Protein AF-Q400S0-F1 (afdb_monomer)

Solvent-accessible surface area (backbone atoms only — not comparable to full-atom values): 3343 Å² total; per-residue (Å²): 109,69,63,62,54,51,50,55,49,47,18,64,74,70,73,43,63,41,66,80,39,77,48,76,41,77,47,84,62,103,64,30,37,42,34,38,28,52,39,76,40,79,78,47,55,50,44,62,99,46,82,84,42,44,63,133

Nearest PDB structures (foldseek):
  1tuu-assembly1_B  TM=9.731E-01  e=5.045E-06  Methanosarcina thermophila
  7fja-assembly1_B  TM=9.711E-01  e=6.626E-06  Klebsiella pneumoniae
  7fj9-assembly1_B  TM=9.718E-01  e=1.402E-05  Klebsiella pneumoniae
  4dq8-assembly1_B  TM=9.895E-01  e=3.638E-05  Mycobacterium marinum M
  3sk3-assembly1_A  TM=8.453E-01  e=1.971E-05  Salmonella enterica subsp. enterica serovar Typhimurium

Secondary structure (DSSP, 8-state):
-HHHHHHHHHHHHHTS-GGG-EEEEEE-SSS-EEEEEETTEEEEES--SSTTSS--

Sequence (56 aa):
ISHKYVSEKAAKHLGVPLRDLKIITCHLGNGCSMTAVDGGVSVDTSLGFTPLEGLV

Structure (mmCIF, N/CA/C/O backbone):
data_AF-Q400S0-F1
#
_entry.id   AF-Q400S0-F1
#
loop_
_atom_site.group_PDB
_atom_site.id
_atom_site.type_symbol
_atom_site.label_atom_id
_atom_site.label_alt_id
_atom_site.label_comp_id
_atom_site.label_asym_id
_atom_site.label_entity_id
_atom_site.label_seq_id
_atom_site.pdbx_PDB_ins_code
_atom_site.Cartn_x
_atom_site.Cartn_y
_atom_site.Cartn_z
_atom_site.occupancy
_atom_site.B_iso_or_equiv
_atom_site.auth_seq_id
_atom_site.auth_comp_id
_atom_site.auth_asym_id
_atom_site.auth_atom_id
_atom_site.pdbx_PDB_model_num
ATOM 1 N N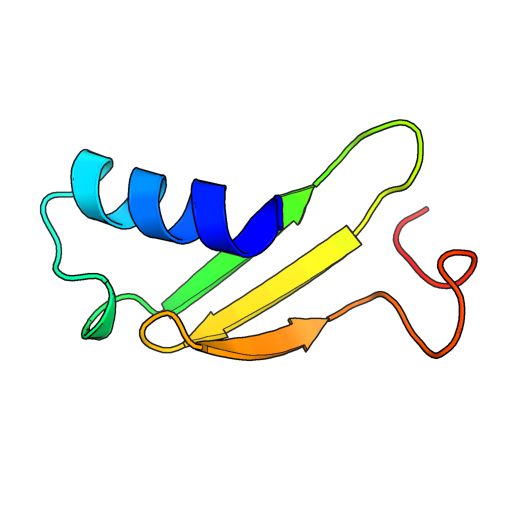 . ILE A 1 1 ? 6.418 -0.545 2.754 1.00 83.62 1 ILE A N 1
ATOM 2 C CA . ILE A 1 1 ? 6.443 0.422 3.890 1.00 83.62 1 ILE A CA 1
ATOM 3 C C . ILE A 1 1 ? 5.466 1.576 3.662 1.00 83.62 1 ILE A C 1
ATOM 5 O O . ILE A 1 1 ? 4.590 1.754 4.499 1.00 83.62 1 ILE A O 1
ATOM 9 N N . SER A 1 2 ? 5.551 2.307 2.538 1.00 92.44 2 SER A N 1
ATOM 10 C CA . SER A 1 2 ? 4.639 3.432 2.248 1.00 92.44 2 SER A CA 1
ATOM 11 C C . SER A 1 2 ? 3.154 3.038 2.291 1.00 92.44 2 SER A C 1
ATOM 13 O O . SER A 1 2 ? 2.417 3.624 3.076 1.00 92.44 2 SER A O 1
ATOM 15 N N . HIS A 1 3 ? 2.746 1.988 1.564 1.00 96.62 3 HIS A N 1
ATOM 16 C CA . HIS A 1 3 ? 1.355 1.502 1.522 1.00 96.62 3 HIS A CA 1
ATOM 17 C C . HIS A 1 3 ? 0.764 1.189 2.908 1.00 96.62 3 HIS A C 1
ATOM 19 O O . HIS A 1 3 ? -0.332 1.641 3.223 1.00 96.62 3 HIS A O 1
ATOM 25 N N . LYS A 1 4 ? 1.529 0.518 3.780 1.00 95.94 4 LYS A N 1
ATOM 26 C CA . LYS A 1 4 ? 1.128 0.237 5.169 1.00 95.94 4 LYS A CA 1
ATOM 27 C C . LYS A 1 4 ? 0.915 1.519 5.985 1.00 95.94 4 LYS A C 1
ATOM 29 O O . LYS A 1 4 ? -0.068 1.652 6.707 1.00 95.94 4 LYS A O 1
ATOM 34 N N . TYR A 1 5 ? 1.838 2.474 5.872 1.00 97.00 5 TYR A N 1
ATOM 35 C CA . TYR A 1 5 ? 1.731 3.739 6.597 1.00 97.00 5 TYR A CA 1
ATOM 36 C C . TYR A 1 5 ? 0.493 4.535 6.164 1.00 97.00 5 TYR A C 1
ATOM 38 O O . TYR A 1 5 ? -0.249 5.037 7.012 1.00 97.00 5 TYR A O 1
ATOM 46 N N . VAL A 1 6 ? 0.239 4.630 4.854 1.00 97.31 6 VAL A N 1
ATOM 47 C CA . VAL A 1 6 ? -0.919 5.382 4.352 1.00 97.31 6 VAL A CA 1
ATOM 48 C C . VAL A 1 6 ? -2.241 4.675 4.646 1.00 97.31 6 VAL A C 1
ATOM 50 O O . VAL A 1 6 ? -3.204 5.367 4.958 1.00 97.31 6 VAL A O 1
ATOM 53 N N . SER A 1 7 ? -2.298 3.337 4.659 1.00 97.19 7 SER A N 1
ATOM 54 C CA . SER A 1 7 ? -3.512 2.612 5.064 1.00 97.19 7 SER A CA 1
ATOM 55 C C . SER A 1 7 ? -3.860 2.848 6.538 1.00 97.19 7 SER A C 1
ATOM 57 O O . SER A 1 7 ? -5.010 3.133 6.868 1.00 97.19 7 SER A O 1
ATOM 59 N N . GLU A 1 8 ? -2.867 2.826 7.434 1.00 97.62 8 GLU A N 1
ATOM 60 C CA . GLU A 1 8 ? -3.066 3.145 8.857 1.00 97.62 8 GLU A CA 1
ATOM 61 C C . GLU A 1 8 ? -3.469 4.612 9.075 1.00 97.62 8 GLU A C 1
ATOM 63 O O . GLU A 1 8 ? -4.282 4.924 9.951 1.00 97.62 8 GLU A O 1
ATOM 68 N N . LYS A 1 9 ? -2.912 5.538 8.286 1.00 98.12 9 LYS A N 1
ATOM 69 C CA . LYS A 1 9 ? -3.302 6.953 8.327 1.00 98.12 9 LYS A CA 1
ATOM 70 C C . LYS A 1 9 ? -4.708 7.181 7.782 1.00 98.12 9 LYS A C 1
ATOM 72 O O . LYS A 1 9 ? -5.439 7.960 8.388 1.00 98.12 9 LYS A O 1
ATOM 77 N N . ALA A 1 10 ? -5.099 6.484 6.717 1.00 97.75 10 ALA A N 1
ATOM 78 C CA . ALA A 1 10 ? -6.452 6.534 6.172 1.00 97.75 10 ALA A CA 1
ATOM 79 C C . ALA A 1 10 ? -7.484 6.068 7.210 1.00 97.75 10 ALA A C 1
ATOM 81 O O . ALA A 1 10 ? -8.455 6.779 7.442 1.00 97.75 10 ALA A O 1
ATOM 82 N N . ALA A 1 11 ? -7.225 4.962 7.920 1.00 98.06 11 ALA A N 1
ATOM 83 C CA . ALA A 1 11 ? -8.063 4.499 9.035 1.00 98.06 11 ALA A CA 1
ATOM 84 C C . ALA A 1 11 ? -8.272 5.581 10.104 1.00 98.06 11 ALA A C 1
ATOM 86 O O . ALA A 1 11 ? -9.402 5.891 10.481 1.00 98.06 11 ALA A O 1
ATOM 87 N N . LYS A 1 12 ? -7.182 6.226 10.536 1.00 98.12 12 LYS A N 1
ATOM 88 C CA . LYS A 1 12 ? -7.244 7.320 11.518 1.00 98.12 12 LYS A CA 1
ATOM 89 C C . LYS A 1 12 ? -8.008 8.535 10.995 1.00 98.12 12 LYS A C 1
ATOM 91 O O . LYS A 1 12 ? -8.735 9.155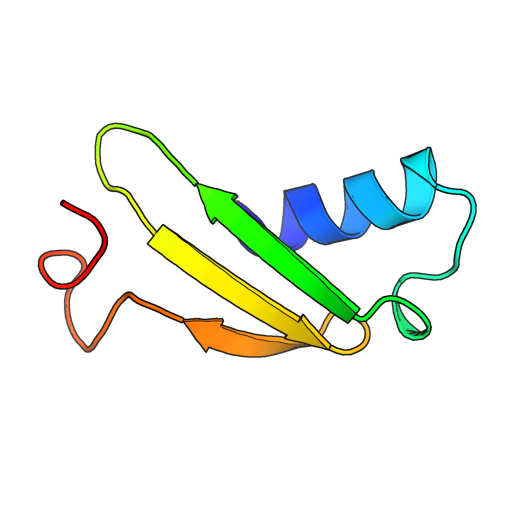 11.758 1.00 98.12 12 LYS A O 1
ATOM 96 N N . HIS A 1 13 ? -7.833 8.881 9.722 1.00 98.19 13 HIS A N 1
ATOM 97 C CA . HIS A 1 13 ? -8.480 10.042 9.115 1.00 98.19 13 HIS A CA 1
ATOM 98 C C . HIS A 1 13 ? -9.983 9.829 8.898 1.00 98.19 13 HIS A C 1
ATOM 100 O O . HIS A 1 13 ? -10.767 10.746 9.105 1.00 98.19 13 HIS A O 1
ATOM 106 N N . LEU A 1 14 ? -10.380 8.611 8.527 1.00 97.38 14 LEU A N 1
ATOM 107 C CA . LEU A 1 14 ? -11.776 8.235 8.309 1.00 97.38 14 LEU A CA 1
ATOM 108 C C . LEU A 1 14 ? -12.516 7.901 9.614 1.00 97.38 14 LEU A C 1
ATOM 110 O O . LEU A 1 14 ? -13.736 7.793 9.603 1.00 97.38 14 LEU A O 1
ATOM 114 N N . GLY A 1 15 ? -11.799 7.712 10.728 1.00 97.69 15 GLY A N 1
ATOM 115 C CA . GLY A 1 15 ? -12.393 7.282 11.998 1.00 97.69 15 GLY A CA 1
ATOM 116 C C . GLY A 1 15 ? -12.924 5.844 11.964 1.00 97.69 15 GLY A C 1
ATOM 117 O O . GLY A 1 15 ? -13.764 5.480 12.782 1.00 97.69 15 GLY A O 1
ATOM 118 N N . VAL A 1 16 ? -12.441 5.028 11.025 1.00 97.56 16 VAL A N 1
ATOM 119 C CA . VAL A 1 16 ? -12.863 3.637 10.824 1.00 97.56 16 VAL A CA 1
ATOM 120 C C . VAL A 1 16 ? -11.706 2.711 11.206 1.00 97.56 16 VAL A C 1
ATOM 122 O O . VAL A 1 16 ? -10.560 2.993 10.840 1.00 97.56 16 VAL A O 1
ATOM 125 N N . PRO A 1 17 ? -11.947 1.603 11.932 1.00 97.81 17 PRO A N 1
ATOM 126 C CA . PRO A 1 17 ? -10.898 0.633 12.221 1.00 97.81 17 PRO A CA 1
ATOM 127 C C . PRO A 1 17 ? -10.266 0.089 10.933 1.00 97.81 17 PRO A C 1
ATOM 129 O O . PRO A 1 17 ? -10.963 -0.240 9.981 1.00 97.81 17 PRO A O 1
ATOM 132 N N . LEU A 1 18 ? -8.938 -0.072 10.915 1.00 97.38 18 LEU A N 1
ATOM 133 C CA . LEU A 1 18 ? -8.207 -0.529 9.722 1.00 97.38 18 LEU A CA 1
ATOM 134 C C . LEU A 1 18 ? -8.716 -1.876 9.179 1.00 97.38 18 LEU A C 1
ATOM 136 O O . LEU A 1 18 ? -8.765 -2.068 7.971 1.00 97.38 18 LEU A O 1
ATOM 140 N N . ARG A 1 19 ? -9.125 -2.782 10.074 1.00 97.88 19 ARG A N 1
ATOM 141 C CA . ARG A 1 19 ? -9.700 -4.094 9.732 1.00 97.88 19 ARG A CA 1
ATOM 142 C C . ARG A 1 19 ? -11.009 -4.013 8.933 1.00 97.88 19 ARG A C 1
ATOM 144 O O . ARG A 1 19 ? -11.358 -4.975 8.267 1.00 97.88 19 ARG A O 1
ATOM 151 N N . ASP A 1 20 ? -11.709 -2.883 9.023 1.00 97.88 20 ASP A N 1
ATOM 152 C CA . ASP A 1 20 ? -13.009 -2.651 8.390 1.00 97.88 20 ASP A CA 1
ATOM 153 C C . ASP A 1 20 ? -12.850 -1.833 7.088 1.00 97.88 20 ASP A C 1
ATOM 155 O O . ASP A 1 20 ? -13.833 -1.494 6.431 1.00 97.88 20 ASP A O 1
ATOM 159 N N . LEU A 1 21 ? -11.609 -1.501 6.697 1.00 97.12 21 LEU A N 1
ATOM 160 C CA . LEU A 1 21 ? -11.304 -0.772 5.470 1.00 97.12 21 LEU A CA 1
ATOM 161 C C . LEU A 1 21 ? -10.951 -1.702 4.310 1.00 97.12 21 LEU A C 1
ATOM 163 O O . LEU A 1 21 ? -10.098 -2.579 4.432 1.00 97.12 21 LEU A O 1
ATOM 167 N N . LYS A 1 22 ? -11.520 -1.394 3.142 1.00 97.81 22 LYS A N 1
ATOM 168 C CA . LYS A 1 22 ? -11.157 -1.974 1.848 1.00 97.81 22 LYS A CA 1
ATOM 169 C C . LYS A 1 22 ? -10.765 -0.852 0.897 1.00 97.81 22 LYS A C 1
ATOM 171 O O . LYS A 1 22 ? -11.623 -0.103 0.435 1.00 97.81 22 LYS A O 1
ATOM 176 N N . ILE A 1 23 ? -9.466 -0.681 0.675 1.00 97.88 23 ILE A N 1
ATOM 177 C CA . ILE A 1 23 ? -8.917 0.505 0.009 1.00 97.88 23 ILE A CA 1
ATOM 178 C C . ILE A 1 23 ? -7.846 0.141 -1.013 1.00 97.88 23 ILE A C 1
ATOM 180 O O . ILE A 1 23 ? -7.175 -0.883 -0.915 1.00 97.88 23 ILE A O 1
ATOM 184 N N . ILE A 1 24 ? -7.648 1.043 -1.968 1.00 98.06 24 ILE A N 1
ATOM 185 C CA . ILE A 1 24 ? -6.501 1.034 -2.869 1.00 98.06 24 ILE A CA 1
ATOM 186 C C . ILE A 1 24 ? -5.569 2.167 -2.451 1.00 98.06 24 ILE A C 1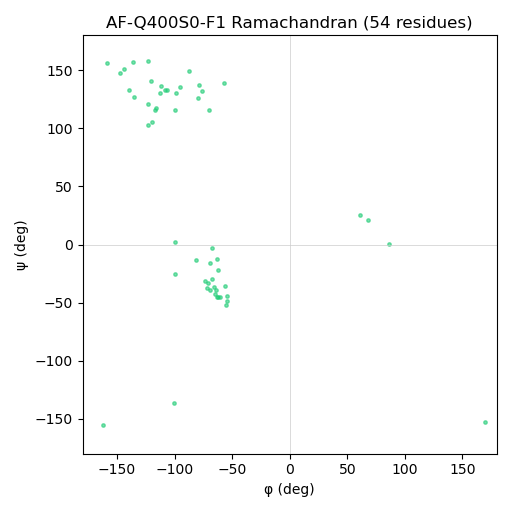
ATOM 188 O O . ILE A 1 24 ? -6.007 3.289 -2.20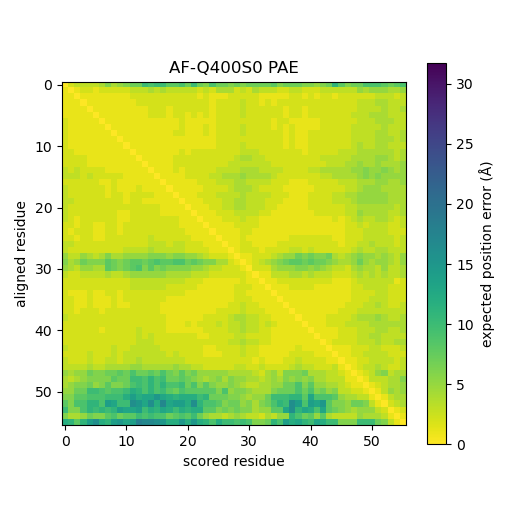0 1.00 98.06 24 ILE A O 1
ATOM 192 N N . THR A 1 25 ? -4.279 1.870 -2.353 1.00 97.38 25 THR A N 1
ATOM 193 C CA . THR A 1 25 ? -3.250 2.850 -1.996 1.00 97.38 25 THR A CA 1
ATOM 194 C C . THR A 1 25 ? -2.344 3.091 -3.195 1.00 97.38 25 THR A C 1
ATOM 196 O O . THR A 1 25 ? -1.846 2.134 -3.783 1.00 97.38 25 THR A O 1
ATOM 199 N N . CYS A 1 26 ? -2.111 4.358 -3.540 1.00 96.31 26 CYS A N 1
ATOM 200 C CA . CYS A 1 26 ? -1.282 4.757 -4.678 1.00 96.31 26 CYS A CA 1
ATOM 201 C C . CYS A 1 26 ? -0.060 5.527 -4.174 1.00 96.31 26 CYS A C 1
ATOM 203 O O . CYS A 1 26 ? -0.195 6.588 -3.564 1.00 96.31 26 CYS A O 1
ATOM 205 N N . HIS A 1 27 ? 1.129 4.986 -4.418 1.00 94.75 27 HIS A N 1
ATOM 206 C CA . HIS A 1 27 ? 2.393 5.668 -4.197 1.00 94.75 27 HIS A CA 1
ATOM 207 C C . HIS A 1 27 ? 2.883 6.203 -5.541 1.00 94.75 27 HIS A C 1
ATOM 209 O O . HIS A 1 27 ? 3.156 5.419 -6.445 1.00 94.75 27 HIS A O 1
ATOM 215 N N . LEU A 1 28 ? 2.972 7.525 -5.673 1.00 92.88 28 LEU A N 1
ATOM 21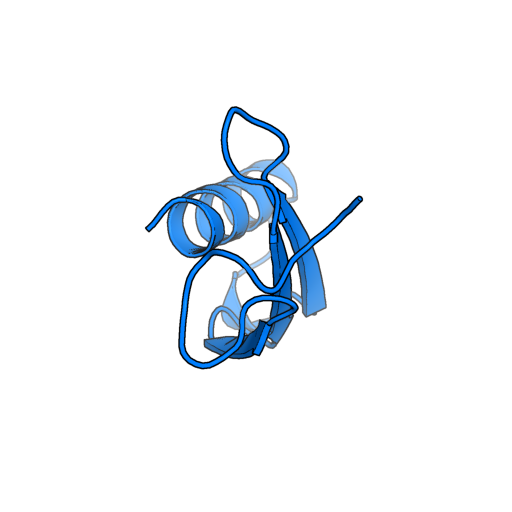6 C CA . LEU A 1 28 ? 3.371 8.197 -6.908 1.00 92.88 28 LEU A CA 1
ATOM 217 C C . LEU A 1 28 ? 4.640 9.010 -6.632 1.00 92.88 28 LEU A C 1
ATOM 219 O O . LEU 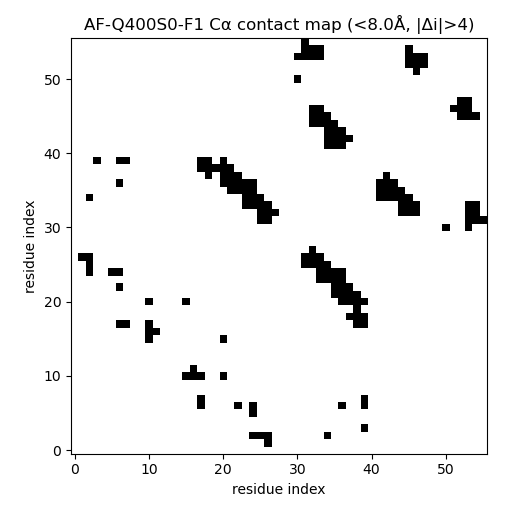A 1 28 ? 4.588 10.028 -5.941 1.00 92.88 28 LEU A O 1
ATOM 223 N N . GLY A 1 29 ? 5.782 8.527 -7.115 1.00 88.06 29 GLY A N 1
ATOM 224 C CA . GLY A 1 29 ? 7.102 9.102 -6.855 1.00 88.06 29 GLY A CA 1
ATOM 225 C C . GLY A 1 29 ? 8.136 8.614 -7.869 1.00 88.06 29 GLY A C 1
ATOM 226 O O . GLY A 1 29 ? 7.781 8.198 -8.963 1.00 88.06 29 GLY A O 1
ATOM 227 N N . ASN A 1 30 ? 9.424 8.616 -7.505 1.00 81.69 30 ASN A N 1
ATOM 228 C CA . ASN A 1 30 ? 10.503 8.139 -8.394 1.00 81.69 30 ASN A CA 1
ATOM 229 C C . ASN A 1 30 ? 10.403 6.640 -8.750 1.00 81.69 30 ASN A C 1
ATOM 231 O O . ASN A 1 30 ? 11.098 6.174 -9.646 1.00 81.69 30 ASN A O 1
ATOM 235 N N . GLY A 1 31 ? 9.549 5.894 -8.049 1.00 86.12 31 GLY A N 1
ATOM 236 C CA . GLY A 1 31 ? 8.975 4.630 -8.495 1.00 86.12 31 GLY A CA 1
ATOM 237 C C . GLY A 1 31 ? 7.508 4.616 -8.077 1.00 86.12 31 GLY A C 1
ATOM 238 O O . GLY A 1 31 ? 7.201 4.988 -6.943 1.00 86.12 31 GLY A O 1
ATOM 239 N N . CYS A 1 32 ? 6.608 4.248 -8.987 1.00 92.44 32 CYS A N 1
ATOM 240 C CA . CYS A 1 32 ? 5.166 4.331 -8.770 1.00 92.44 32 CYS A CA 1
ATOM 241 C C . CYS A 1 32 ? 4.544 2.943 -8.590 1.00 92.44 32 CYS A C 1
ATOM 243 O O . CYS A 1 32 ? 4.772 2.036 -9.390 1.00 92.44 32 CYS A O 1
ATOM 245 N N . SER A 1 33 ? 3.709 2.792 -7.564 1.00 95.31 33 SER A N 1
ATOM 246 C CA . SER A 1 33 ? 3.034 1.533 -7.258 1.00 95.31 33 SER A CA 1
ATOM 247 C C . SER A 1 33 ? 1.625 1.735 -6.726 1.00 95.31 33 SER A C 1
ATOM 249 O O . SER A 1 33 ? 1.314 2.718 -6.052 1.00 95.31 33 SER A O 1
ATOM 251 N N . MET A 1 34 ? 0.773 0.754 -6.989 1.00 96.69 34 MET A N 1
ATOM 252 C CA . MET A 1 34 ? -0.564 0.648 -6.429 1.00 96.69 34 MET A CA 1
ATOM 253 C C . MET A 1 34 ? -0.686 -0.659 -5.647 1.00 96.69 34 MET A C 1
ATOM 255 O O . MET A 1 34 ? -0.158 -1.692 -6.061 1.00 96.69 34 MET A O 1
ATOM 259 N N . THR A 1 35 ? -1.370 -0.624 -4.508 1.00 97.31 35 THR A N 1
ATOM 260 C CA . THR A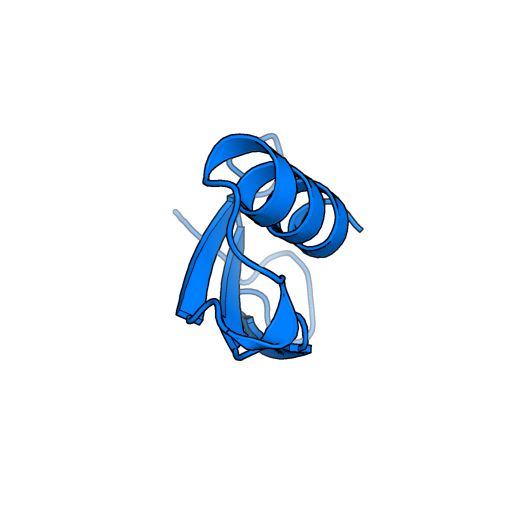 1 35 ? -1.577 -1.803 -3.657 1.00 97.31 35 THR A CA 1
ATOM 261 C C . THR A 1 35 ? -3.023 -1.863 -3.198 1.00 97.31 35 THR A C 1
ATOM 263 O O . THR A 1 35 ? -3.535 -0.894 -2.623 1.00 97.31 35 THR A O 1
ATOM 266 N N . ALA A 1 36 ? -3.659 -3.011 -3.423 1.00 98.19 36 ALA A N 1
ATOM 267 C CA . ALA A 1 36 ? -4.956 -3.338 -2.859 1.00 98.19 36 ALA A CA 1
ATOM 268 C C . ALA A 1 36 ? -4.783 -3.791 -1.407 1.00 98.19 36 ALA A C 1
ATOM 270 O O . ALA A 1 36 ? -3.994 -4.693 -1.114 1.00 98.19 36 ALA A O 1
ATOM 271 N N . VAL A 1 37 ? -5.512 -3.150 -0.497 1.00 98.06 37 VAL A N 1
ATOM 272 C CA . VAL A 1 37 ? -5.456 -3.417 0.940 1.00 98.06 37 VAL A CA 1
ATOM 273 C C . VAL A 1 37 ? -6.851 -3.781 1.439 1.00 98.06 37 VAL A C 1
ATOM 275 O O . VAL A 1 37 ? -7.783 -2.982 1.328 1.00 98.06 37 VAL A O 1
ATOM 278 N N . ASP A 1 38 ? -6.977 -4.972 2.016 1.00 98.19 38 ASP A N 1
ATOM 279 C CA . ASP A 1 38 ? -8.203 -5.473 2.638 1.00 98.19 38 ASP A CA 1
ATOM 280 C C . ASP A 1 38 ? -7.946 -5.703 4.131 1.00 98.19 38 ASP A C 1
ATOM 282 O O . ASP A 1 38 ? -7.055 -6.464 4.515 1.00 98.19 38 ASP A O 1
ATOM 286 N N . GLY A 1 39 ? -8.636 -4.953 4.988 1.00 97.44 39 GLY A N 1
ATOM 287 C CA . GLY A 1 39 ? -8.489 -5.041 6.439 1.00 97.44 39 GLY A CA 1
ATOM 288 C C . GLY A 1 39 ? -7.083 -4.719 6.966 1.00 97.44 39 GLY A C 1
ATOM 289 O O . GLY A 1 39 ? -6.685 -5.209 8.021 1.00 97.44 39 GLY A O 1
ATOM 290 N N . GLY A 1 40 ? -6.300 -3.927 6.228 1.00 96.44 40 GLY A N 1
ATOM 291 C CA . GLY A 1 40 ? -4.896 -3.632 6.548 1.00 96.44 40 GLY A CA 1
ATOM 292 C C . GLY A 1 40 ? -3.884 -4.651 6.019 1.00 96.44 40 GLY A C 1
ATOM 293 O O . GLY A 1 40 ? -2.682 -4.468 6.221 1.00 96.44 40 GLY A O 1
ATOM 294 N N . VAL A 1 41 ? -4.340 -5.690 5.320 1.00 97.12 41 VAL A N 1
ATOM 295 C CA . VAL A 1 41 ? -3.487 -6.681 4.659 1.00 97.12 41 VAL A CA 1
ATOM 296 C C . VAL A 1 41 ? -3.369 -6.337 3.178 1.00 97.12 41 VAL A C 1
ATOM 298 O O . VAL A 1 41 ? -4.365 -6.102 2.503 1.00 97.12 41 VAL A O 1
ATOM 301 N N . SER A 1 42 ? -2.140 -6.303 2.665 1.00 97.06 42 SER A N 1
ATOM 302 C CA . SER A 1 42 ? -1.887 -6.180 1.228 1.00 97.06 42 SER A CA 1
ATOM 303 C C . SER A 1 42 ? -2.298 -7.477 0.537 1.00 97.06 42 SER A C 1
ATOM 305 O O . SER A 1 42 ? -1.686 -8.510 0.801 1.00 97.06 42 SER A O 1
ATOM 307 N N . VAL A 1 43 ? -3.304 -7.422 -0.333 1.00 97.69 43 VAL A N 1
ATOM 308 C CA . VAL A 1 43 ? -3.800 -8.603 -1.064 1.00 97.69 43 VAL A CA 1
ATOM 309 C C . VAL A 1 43 ? -3.267 -8.682 -2.489 1.00 97.69 43 VAL A C 1
ATOM 311 O O . VAL A 1 43 ? -3.167 -9.778 -3.027 1.00 97.69 43 VAL A O 1
ATOM 314 N N . ASP A 1 44 ? -2.897 -7.543 -3.079 1.00 96.56 44 ASP A N 1
ATOM 315 C CA . ASP A 1 44 ? -2.283 -7.480 -4.405 1.00 96.56 44 ASP A CA 1
ATOM 316 C C . ASP A 1 44 ? -1.513 -6.165 -4.593 1.00 96.56 44 ASP A C 1
ATOM 318 O O . ASP A 1 44 ? -1.805 -5.162 -3.928 1.00 96.56 44 ASP A O 1
ATOM 322 N N . THR A 1 45 ? -0.535 -6.142 -5.496 1.00 95.56 45 THR A N 1
ATOM 323 C CA . THR A 1 45 ? 0.216 -4.931 -5.829 1.00 95.56 45 THR A CA 1
ATOM 324 C C . THR A 1 45 ? 0.655 -4.902 -7.288 1.00 95.56 45 THR A C 1
ATOM 326 O O . THR A 1 45 ? 0.952 -5.925 -7.884 1.00 95.56 45 THR A O 1
ATOM 329 N N . SER A 1 46 ? 0.722 -3.698 -7.862 1.00 94.25 46 SER A N 1
ATOM 330 C CA . SER A 1 46 ? 1.168 -3.490 -9.242 1.00 94.25 46 SER A CA 1
ATOM 331 C C . SER A 1 46 ? 2.658 -3.760 -9.461 1.00 94.25 46 SER A C 1
ATOM 333 O O . SER A 1 46 ? 3.086 -3.818 -10.607 1.00 94.25 46 SER A O 1
ATOM 335 N N . LEU A 1 47 ? 3.460 -3.828 -8.392 1.00 92.62 47 LEU A N 1
ATOM 336 C CA . LEU A 1 47 ? 4.864 -4.220 -8.499 1.00 92.62 47 LEU A CA 1
ATOM 337 C C . LEU A 1 47 ? 4.944 -5.741 -8.630 1.00 92.62 47 LEU A C 1
ATOM 339 O O . LEU A 1 47 ? 4.281 -6.452 -7.879 1.00 92.62 47 LEU A O 1
ATOM 343 N N . GLY A 1 48 ? 5.789 -6.244 -9.522 1.00 86.88 48 GLY A N 1
ATOM 344 C CA . GLY A 1 48 ? 6.074 -7.675 -9.583 1.00 86.88 48 GLY A CA 1
ATOM 345 C C . GLY A 1 48 ? 7.398 -8.021 -8.911 1.00 86.88 48 GLY A C 1
ATOM 346 O O . GLY A 1 48 ? 7.694 -7.553 -7.810 1.00 86.88 48 GLY A O 1
ATOM 347 N N . PHE A 1 49 ? 8.205 -8.876 -9.541 1.00 85.31 49 PHE A N 1
ATOM 348 C CA . PHE A 1 49 ? 9.437 -9.376 -8.907 1.00 85.31 49 PH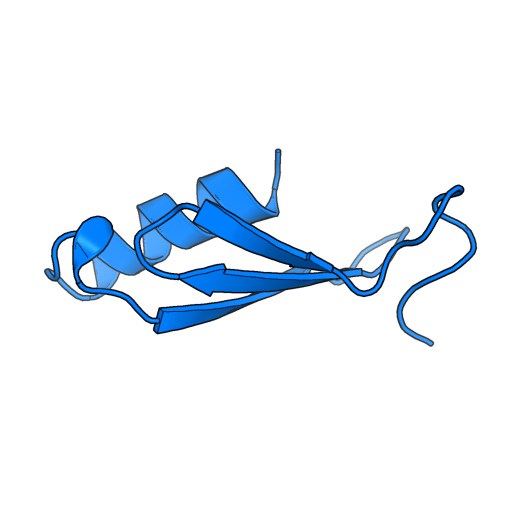E A CA 1
ATOM 349 C C . PHE A 1 49 ? 10.487 -8.275 -8.714 1.00 85.31 49 PHE A C 1
ATOM 351 O O . PHE A 1 49 ? 11.290 -8.318 -7.779 1.00 85.31 49 PHE A O 1
ATOM 358 N N . THR A 1 50 ? 10.471 -7.274 -9.595 1.00 86.25 50 THR A N 1
ATOM 359 C CA . THR A 1 50 ? 11.332 -6.096 -9.500 1.00 86.25 50 THR A CA 1
ATOM 360 C C . THR A 1 50 ? 10.491 -4.822 -9.473 1.00 86.25 50 THR A C 1
ATOM 362 O O . THR A 1 50 ? 9.376 -4.822 -9.993 1.00 86.25 50 THR A O 1
ATOM 365 N N . PRO A 1 51 ? 11.028 -3.705 -8.950 1.00 76.38 51 PRO A N 1
ATOM 366 C CA . PRO A 1 51 ? 10.327 -2.421 -8.961 1.00 76.38 51 PRO A CA 1
ATOM 367 C C . PRO A 1 51 ? 10.137 -1.809 -10.359 1.00 76.38 51 PRO A C 1
ATOM 369 O O . PRO A 1 51 ? 9.589 -0.717 -10.458 1.00 76.38 51 PRO A O 1
ATOM 372 N N . LEU A 1 52 ? 10.661 -2.447 -11.416 1.00 77.50 52 LEU A N 1
ATOM 373 C CA . LEU A 1 52 ? 10.530 -1.980 -12.797 1.00 77.50 52 LEU A CA 1
ATOM 374 C C . LEU A 1 52 ? 9.109 -2.203 -13.337 1.00 77.50 52 LEU A C 1
ATOM 376 O O . LEU A 1 52 ? 8.63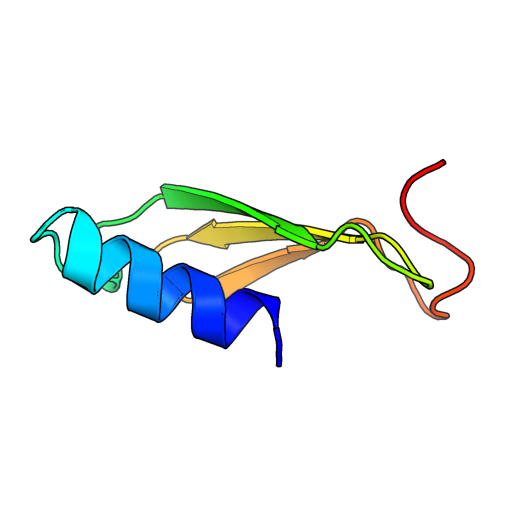1 -1.431 -14.162 1.00 77.50 52 LEU A O 1
ATOM 380 N N . GLU A 1 53 ? 8.443 -3.261 -12.869 1.00 66.94 53 GLU A N 1
ATOM 381 C CA . GLU A 1 53 ? 7.007 -3.457 -13.065 1.00 66.94 53 GLU A CA 1
ATOM 382 C C . GLU A 1 53 ? 6.265 -2.530 -12.103 1.00 66.94 53 GLU A C 1
ATOM 384 O O . GLU A 1 53 ? 6.614 -2.464 -10.928 1.00 66.94 53 GLU A O 1
ATOM 389 N N . GLY A 1 54 ? 5.267 -1.794 -12.584 1.00 76.69 54 GLY A N 1
ATOM 390 C CA . GLY A 1 54 ? 4.592 -0.779 -11.786 1.00 76.69 54 GLY A CA 1
ATOM 391 C C . GLY A 1 54 ? 3.661 0.090 -12.620 1.00 76.69 54 GLY A C 1
ATOM 392 O O . GLY A 1 54 ? 3.122 -0.348 -13.635 1.00 76.69 54 GLY A O 1
ATOM 393 N N . LEU A 1 55 ? 3.443 1.320 -12.167 1.00 81.06 55 LEU A N 1
ATOM 394 C CA . LEU A 1 55 ? 2.618 2.295 -12.887 1.00 81.06 55 LEU A CA 1
ATOM 395 C C . LEU A 1 55 ? 3.466 3.079 -13.909 1.00 81.06 55 LEU A C 1
ATOM 397 O O . LEU A 1 55 ? 4.652 3.302 -13.664 1.00 81.06 55 LEU A O 1
ATOM 401 N N . VAL A 1 56 ? 2.841 3.495 -15.022 1.00 77.38 56 VAL A N 1
ATOM 402 C CA . VAL A 1 56 ? 3.433 4.323 -16.100 1.00 77.38 56 VAL A CA 1
ATOM 403 C C . VAL A 1 56 ? 3.251 5.808 -15.813 1.00 77.38 56 VAL A C 1
ATOM 405 O O . VAL A 1 56 ? 2.138 6.177 -15.369 1.00 77.38 56 VAL A O 1
#

pLDDT: mean 93.12, std 7.32, range [66.94, 98.19]

Foldseek 3Di:
DVQLVVLVVVCVVVVHQSQCDFDKDWDDDPQTKIFTAHRSDTPDMQADPDSVRHDD

Mean predicted aligned error: 3.11 Å

Radius of gyration: 11.56 Å; Cα contacts (8 Å, |Δi|>4): 89; chains: 1; bounding box: 24×19×28 Å